Protein AF-A0A6G0WH65-F1 (afdb_monomer)

Mean predicted aligned error: 7.57 Å

Radius of gyration: 19.11 Å; Cα contacts (8 Å, |Δi|>4): 27; chains: 1; bounding box: 44×29×53 Å

pLDDT: mean 88.04, std 12.93, range [41.66, 98.25]

Organism: Aphis craccivora (NCBI:txid307492)

Solvent-accessible surface area (backbone atoms only — not comparable to full-atom values): 5917 Å² total; per-residue (Å²): 138,77,88,82,67,78,79,73,54,70,67,61,49,51,40,55,48,53,51,45,53,54,46,67,74,40,42,84,74,42,61,80,50,84,64,40,67,59,56,51,47,65,68,49,68,75,61,77,77,88,64,98,50,88,83,57,60,59,69,58,53,53,56,48,50,52,54,50,52,53,52,52,52,51,53,50,51,52,50,54,52,51,54,52,52,54,56,51,49,55,51,58,54,61,76,74,108

Secondary structure (DSSP, 8-state):
--TT-PPPPHHHHHHHHHHHHHHHHHHHHHSSSTTHHHHHHHHHTTS----SSTT--HHHHHHHHHHHHHHHHHHHHHHHHHHHHHHHHHHHHHTT-

Foldseek 3Di:
DPVPDDDDDPLVVVLLVVLVVLCVVCVVPLVPDPPSLVVSCVVSVPRDGDDPDPPPPPVVVSSVSSVVVVVVVVVVVVVVVVVVVVVVVVVVVVVVD

Sequence (97 aa):
MFSSLMTPDCNFYQYIFELDIIFTNQFPTLAPPPKVGQKFKILMLNVYFEHPCEQFPHDYLLNLYIRFRIYITLTRTNRNLQIRRMKNRKLQILCNL

Structure (mmCIF, N/CA/C/O backbone):
data_AF-A0A6G0WH65-F1
#
_entry.id   AF-A0A6G0WH65-F1
#
loop_
_atom_site.group_PDB
_atom_site.id
_atom_site.type_symbol
_atom_site.label_atom_id
_atom_site.label_alt_id
_atom_site.label_comp_id
_atom_site.label_asym_id
_atom_site.label_entity_id
_atom_site.label_seq_id
_atom_site.pdbx_PDB_ins_code
_atom_site.Cartn_x
_atom_site.Cartn_y
_atom_site.Cartn_z
_atom_site.occupancy
_atom_site.B_iso_or_equiv
_atom_site.auth_seq_id
_atom_site.auth_comp_id
_atom_site.auth_asym_id
_atom_site.auth_atom_id
_atom_site.pdbx_PDB_model_num
ATOM 1 N N . MET A 1 1 ? 21.775 18.289 12.373 1.00 41.66 1 MET A N 1
ATOM 2 C CA . MET A 1 1 ? 22.567 17.624 11.318 1.00 41.66 1 MET A CA 1
ATOM 3 C C . MET A 1 1 ? 21.704 16.502 10.748 1.00 41.66 1 MET A C 1
ATOM 5 O O . MET A 1 1 ? 21.467 15.536 11.455 1.00 41.66 1 MET A O 1
ATOM 9 N N . PHE A 1 2 ? 21.148 16.665 9.543 1.00 59.66 2 PHE A N 1
ATOM 10 C CA . PHE A 1 2 ? 20.328 15.651 8.849 1.00 59.66 2 PHE A CA 1
ATOM 11 C C . PHE A 1 2 ? 21.077 15.075 7.631 1.00 59.66 2 PHE A C 1
ATOM 13 O O . PHE A 1 2 ? 20.472 14.721 6.630 1.00 59.66 2 PHE A O 1
ATOM 20 N N . SER A 1 3 ? 22.410 15.028 7.683 1.00 59.62 3 SER A N 1
ATOM 21 C CA . SER A 1 3 ? 23.263 14.710 6.529 1.00 59.62 3 SER A CA 1
ATOM 22 C C . SER A 1 3 ? 23.421 13.212 6.240 1.00 59.62 3 SER A C 1
ATOM 24 O O . SER A 1 3 ? 24.156 12.860 5.327 1.00 59.62 3 SER A O 1
ATOM 26 N N . SER A 1 4 ? 22.767 12.326 7.000 1.00 74.06 4 SER A N 1
ATOM 27 C CA . SER A 1 4 ? 22.802 10.871 6.771 1.00 74.06 4 SER A CA 1
ATOM 28 C C . SER A 1 4 ? 21.553 10.318 6.077 1.00 74.06 4 SER A C 1
ATOM 30 O O . SER A 1 4 ? 21.499 9.126 5.781 1.00 74.06 4 SER A O 1
ATOM 32 N N . LEU A 1 5 ? 20.539 11.153 5.830 1.00 76.75 5 LEU A N 1
ATOM 33 C CA . LEU A 1 5 ? 19.338 10.741 5.110 1.00 76.75 5 LEU A CA 1
ATOM 34 C C . LEU A 1 5 ? 19.608 10.826 3.611 1.00 76.75 5 LEU A C 1
ATOM 36 O O . LEU A 1 5 ? 19.782 11.911 3.063 1.00 76.75 5 LEU A O 1
ATOM 40 N N . MET A 1 6 ? 19.646 9.666 2.963 1.00 79.31 6 MET A N 1
ATOM 41 C CA . MET A 1 6 ? 19.720 9.584 1.511 1.00 79.31 6 MET A CA 1
ATOM 42 C C . MET A 1 6 ? 18.365 9.962 0.921 1.00 79.31 6 MET A C 1
ATOM 44 O O . MET A 1 6 ? 17.343 9.355 1.254 1.00 79.31 6 MET A O 1
ATOM 48 N N . THR A 1 7 ? 18.360 10.964 0.048 1.00 81.38 7 THR A N 1
ATOM 49 C CA . THR A 1 7 ? 17.197 11.264 -0.784 1.00 81.38 7 THR A CA 1
ATOM 50 C C . THR A 1 7 ? 17.049 10.136 -1.806 1.00 81.38 7 THR A C 1
ATOM 52 O O . THR A 1 7 ? 18.030 9.825 -2.485 1.00 81.38 7 THR A O 1
ATOM 55 N N . PRO A 1 8 ? 15.873 9.495 -1.910 1.00 84.25 8 PRO A N 1
ATOM 56 C CA . PRO A 1 8 ? 15.649 8.486 -2.937 1.00 84.25 8 PRO A CA 1
ATOM 57 C C . PRO A 1 8 ? 15.744 9.100 -4.337 1.00 84.25 8 PRO A C 1
ATOM 59 O O . PRO A 1 8 ? 15.627 10.316 -4.504 1.00 84.25 8 PRO A O 1
ATOM 62 N N . ASP A 1 9 ? 15.925 8.253 -5.348 1.00 88.69 9 ASP A N 1
ATOM 63 C CA . ASP A 1 9 ? 15.881 8.708 -6.731 1.00 88.69 9 ASP A CA 1
ATOM 64 C C . ASP A 1 9 ? 14.476 9.228 -7.102 1.00 88.69 9 ASP A C 1
ATOM 66 O O . ASP A 1 9 ? 13.468 8.888 -6.471 1.00 88.69 9 ASP A O 1
ATOM 70 N N . CYS A 1 10 ? 14.414 10.072 -8.134 1.00 90.12 10 CYS A N 1
ATOM 71 C CA . CYS A 1 10 ? 13.177 10.724 -8.558 1.00 90.12 10 CYS A CA 1
ATOM 72 C C . CYS A 1 10 ? 12.092 9.722 -8.993 1.00 90.12 10 CYS A C 1
ATOM 74 O O . CYS A 1 10 ? 10.923 9.911 -8.661 1.00 90.12 10 CYS A O 1
ATOM 76 N N . ASN A 1 11 ? 12.465 8.632 -9.671 1.00 92.06 11 ASN A N 1
ATOM 77 C CA . ASN A 1 11 ? 11.519 7.623 -10.149 1.00 92.06 11 ASN A CA 1
ATOM 78 C C . ASN A 1 11 ? 10.932 6.837 -8.977 1.00 92.06 11 ASN A C 1
ATOM 80 O O . ASN A 1 11 ? 9.718 6.640 -8.919 1.00 92.06 11 ASN A O 1
ATOM 84 N N . PHE A 1 12 ? 11.758 6.433 -8.006 1.00 93.50 12 PHE A N 1
ATOM 85 C CA . PHE A 1 12 ? 11.248 5.782 -6.799 1.00 93.50 12 PHE A CA 1
ATOM 86 C C . PHE A 1 12 ? 10.365 6.721 -5.977 1.00 93.50 12 PHE A C 1
ATOM 88 O O . PHE A 1 12 ? 9.317 6.307 -5.481 1.00 93.50 12 PHE A O 1
ATOM 95 N N . TYR A 1 13 ? 10.750 7.993 -5.843 1.00 93.69 13 TYR A N 1
ATOM 96 C CA . TYR A 1 13 ? 9.911 8.986 -5.177 1.00 93.69 13 TYR A CA 1
ATOM 97 C C . TYR A 1 13 ? 8.542 9.110 -5.859 1.00 93.69 13 TYR A C 1
ATOM 99 O O . TYR A 1 13 ? 7.517 9.023 -5.179 1.00 93.69 13 TYR A O 1
ATOM 107 N N . GLN A 1 14 ? 8.524 9.254 -7.187 1.00 95.50 14 GLN A N 1
ATOM 108 C CA . GLN A 1 14 ? 7.299 9.353 -7.978 1.00 95.50 14 GLN A CA 1
ATOM 109 C C . GLN A 1 14 ? 6.422 8.106 -7.810 1.00 95.50 14 GLN A C 1
ATOM 111 O O . GLN A 1 14 ? 5.225 8.229 -7.555 1.00 95.50 14 GLN A O 1
ATOM 116 N N . TYR A 1 15 ? 7.019 6.912 -7.842 1.00 96.56 15 TYR A N 1
ATOM 117 C CA . TYR A 1 15 ? 6.311 5.660 -7.579 1.00 96.56 15 TYR A CA 1
ATOM 118 C C . TYR A 1 15 ? 5.622 5.665 -6.207 1.00 96.56 15 TYR A C 1
ATOM 120 O O . TYR A 1 15 ? 4.418 5.427 -6.101 1.00 96.56 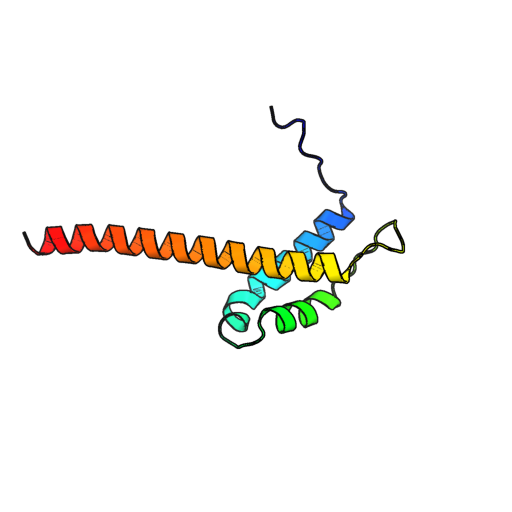15 TYR A O 1
ATOM 128 N N . ILE A 1 16 ? 6.358 5.991 -5.138 1.00 97.00 16 ILE A N 1
ATOM 129 C CA . ILE A 1 16 ? 5.799 6.054 -3.779 1.00 97.00 16 ILE A CA 1
ATOM 130 C C . ILE A 1 16 ? 4.701 7.121 -3.668 1.00 97.00 16 ILE A C 1
ATOM 132 O O . ILE A 1 16 ? 3.716 6.911 -2.952 1.00 97.00 16 ILE A O 1
ATOM 136 N N . PHE A 1 17 ? 4.854 8.248 -4.362 1.00 96.88 17 PHE A N 1
ATOM 137 C CA . PHE A 1 17 ? 3.872 9.326 -4.393 1.00 96.88 17 PHE A CA 1
ATOM 138 C C . PHE A 1 17 ? 2.555 8.887 -5.051 1.00 96.88 17 PHE A C 1
ATOM 140 O O . PHE A 1 17 ? 1.483 9.116 -4.489 1.00 96.88 17 PHE A O 1
ATOM 147 N N . GLU A 1 18 ? 2.610 8.178 -6.178 1.00 98.00 18 GLU A N 1
ATOM 148 C CA . GLU A 1 18 ? 1.419 7.640 -6.847 1.00 98.00 18 GLU A CA 1
ATOM 149 C C . GLU A 1 18 ? 0.702 6.585 -6.000 1.00 98.00 18 GLU A C 1
ATOM 151 O O . GLU A 1 18 ? -0.526 6.626 -5.849 1.00 98.00 18 GLU A O 1
ATOM 156 N N . LEU A 1 19 ? 1.461 5.695 -5.349 1.00 98.25 19 LEU A N 1
ATOM 157 C CA . LEU A 1 19 ? 0.899 4.777 -4.359 1.00 98.25 19 LEU A CA 1
ATOM 158 C C . LEU A 1 19 ? 0.185 5.533 -3.225 1.00 98.25 19 LEU A C 1
ATOM 160 O O . LEU A 1 19 ? -0.863 5.091 -2.748 1.00 98.25 19 LEU A O 1
ATOM 164 N N . ASP A 1 20 ? 0.718 6.680 -2.795 1.00 97.94 20 ASP A N 1
ATOM 165 C CA . ASP A 1 20 ? 0.125 7.490 -1.726 1.00 97.94 20 ASP A CA 1
ATOM 166 C C . ASP A 1 20 ? -1.185 8.155 -2.138 1.00 97.94 20 ASP A C 1
ATOM 168 O O . ASP A 1 20 ? -2.156 8.151 -1.374 1.00 97.94 20 ASP A O 1
ATOM 172 N N . ILE A 1 21 ? -1.252 8.651 -3.372 1.00 98.00 21 ILE A N 1
ATOM 173 C CA . ILE A 1 21 ? -2.490 9.177 -3.949 1.00 98.00 21 ILE A CA 1
ATOM 174 C C . ILE A 1 21 ? -3.573 8.092 -3.938 1.00 98.00 21 ILE A C 1
ATOM 176 O O . ILE A 1 21 ? -4.676 8.324 -3.435 1.00 98.00 21 ILE A O 1
ATOM 180 N N . ILE A 1 22 ? -3.259 6.886 -4.428 1.00 98.00 22 ILE A N 1
ATOM 181 C CA . ILE A 1 22 ? -4.205 5.758 -4.436 1.00 98.00 22 ILE A CA 1
ATOM 182 C C . ILE A 1 22 ? -4.629 5.407 -3.009 1.00 98.00 22 ILE A C 1
ATOM 184 O O . ILE A 1 22 ? -5.823 5.261 -2.736 1.00 98.00 22 ILE A O 1
ATOM 188 N N . PHE A 1 23 ? -3.668 5.284 -2.090 1.00 98.00 23 PHE A N 1
ATOM 189 C CA . PHE A 1 23 ? -3.952 4.945 -0.702 1.00 98.00 23 PHE A CA 1
ATOM 190 C C . PHE A 1 23 ? -4.899 5.965 -0.068 1.00 98.00 23 PHE A C 1
ATOM 192 O O . PHE A 1 23 ? -5.948 5.595 0.454 1.00 98.00 23 PHE A O 1
ATOM 199 N N . THR A 1 24 ? -4.549 7.246 -0.139 1.00 97.12 24 THR A N 1
ATOM 200 C CA . THR A 1 24 ? -5.277 8.336 0.516 1.00 97.12 24 THR A CA 1
ATOM 201 C C . THR A 1 24 ? -6.702 8.462 -0.014 1.00 97.12 24 THR A C 1
ATOM 203 O O . THR A 1 24 ? -7.639 8.572 0.779 1.00 97.12 24 THR A O 1
ATOM 206 N N . ASN A 1 25 ? -6.884 8.357 -1.331 1.00 97.50 25 ASN A N 1
ATOM 207 C CA . ASN A 1 25 ? -8.198 8.481 -1.959 1.00 97.50 25 ASN A CA 1
ATOM 208 C C . ASN A 1 25 ? -9.115 7.287 -1.661 1.00 97.50 25 ASN A C 1
ATOM 210 O O . ASN A 1 25 ? -10.327 7.453 -1.549 1.00 97.50 25 ASN A O 1
ATOM 214 N N . GLN A 1 26 ? -8.556 6.081 -1.529 1.00 96.75 26 GLN A N 1
ATOM 215 C CA . GLN A 1 26 ? -9.347 4.851 -1.425 1.00 96.75 26 GLN A CA 1
ATOM 216 C C . GLN A 1 26 ? -9.485 4.323 0.009 1.00 96.75 26 GLN A C 1
ATOM 218 O O . GLN A 1 26 ? -10.382 3.524 0.284 1.00 96.75 26 GLN A O 1
ATOM 223 N N . PHE A 1 27 ? -8.638 4.755 0.951 1.00 95.38 27 PHE A N 1
ATOM 224 C CA . PHE A 1 27 ? -8.631 4.231 2.321 1.00 95.38 27 PHE A CA 1
ATOM 225 C C . PHE A 1 27 ? -9.971 4.336 3.057 1.00 95.38 27 PHE A C 1
ATOM 227 O O . PHE A 1 27 ? -10.371 3.324 3.633 1.00 95.38 27 PHE A O 1
ATOM 234 N N . PRO A 1 28 ? -10.715 5.460 3.024 1.00 93.75 28 PRO A N 1
ATOM 235 C CA . PRO A 1 28 ? -12.012 5.539 3.702 1.00 93.75 28 PRO A CA 1
ATOM 236 C C . PRO A 1 28 ? -13.007 4.470 3.227 1.00 93.75 28 PRO A C 1
ATOM 238 O O . PRO A 1 28 ? -13.753 3.916 4.030 1.00 93.75 28 PRO A O 1
ATOM 241 N N . THR A 1 29 ? -12.970 4.139 1.935 1.00 94.44 29 THR A N 1
ATOM 242 C CA . THR A 1 29 ? -13.876 3.177 1.294 1.00 94.44 29 THR A CA 1
ATOM 243 C C . THR A 1 29 ? -13.408 1.732 1.469 1.00 94.44 29 THR A C 1
ATOM 245 O O . THR A 1 29 ? -14.218 0.823 1.653 1.00 94.44 29 THR A O 1
ATOM 248 N N . LEU A 1 30 ? -12.095 1.493 1.416 1.00 93.31 30 LEU A N 1
ATOM 249 C CA . LEU A 1 30 ? -11.514 0.148 1.441 1.00 93.31 30 LEU A CA 1
ATOM 250 C C . LEU A 1 30 ? -11.164 -0.361 2.838 1.00 93.31 30 LEU A C 1
ATOM 252 O O . LEU A 1 30 ? -10.980 -1.568 2.992 1.00 93.31 30 LEU A O 1
ATOM 256 N N . ALA A 1 31 ? -11.067 0.515 3.839 1.00 90.19 31 ALA A N 1
ATOM 257 C CA . ALA A 1 31 ? -10.723 0.123 5.202 1.00 90.19 31 ALA A CA 1
ATOM 258 C C . ALA A 1 31 ? -11.797 -0.726 5.913 1.00 90.19 31 ALA A C 1
ATOM 260 O O . ALA A 1 31 ? -11.399 -1.669 6.598 1.00 90.19 31 ALA A O 1
ATOM 261 N N . PRO A 1 32 ? -13.117 -0.455 5.787 1.00 90.12 32 PRO A N 1
ATOM 262 C CA . PRO A 1 32 ? -14.130 -1.252 6.488 1.00 90.12 32 PRO A CA 1
ATOM 263 C C . PRO A 1 32 ? -14.242 -2.717 6.014 1.00 90.12 32 PRO A C 1
ATOM 265 O O . PRO A 1 32 ? -14.372 -3.602 6.861 1.00 90.12 32 PRO A O 1
ATOM 268 N N . PRO A 1 33 ? -14.204 -3.025 4.700 1.00 88.75 33 PRO A N 1
ATOM 269 C CA . PRO A 1 33 ? -14.309 -4.403 4.228 1.00 88.75 33 PRO A CA 1
ATOM 270 C C . PRO A 1 33 ? -13.102 -5.291 4.587 1.00 88.75 33 PRO A C 1
ATOM 272 O O . PRO A 1 33 ? -11.968 -4.813 4.669 1.00 88.75 33 PRO A O 1
ATOM 275 N N . PRO A 1 34 ? -13.290 -6.623 4.674 1.00 92.38 34 PRO A N 1
ATOM 276 C CA . PRO A 1 34 ? -12.181 -7.553 4.851 1.00 92.38 34 PRO A CA 1
ATOM 277 C C . PRO A 1 34 ? -11.234 -7.545 3.641 1.00 92.38 34 PRO A C 1
ATOM 279 O O . PRO A 1 34 ? -11.590 -7.128 2.534 1.00 92.38 34 PRO A O 1
ATOM 282 N N . LYS A 1 35 ? -10.023 -8.080 3.854 1.00 94.56 35 LYS A N 1
ATOM 283 C CA . LYS A 1 35 ? -8.969 -8.218 2.830 1.00 94.56 35 LYS A CA 1
ATOM 284 C C . LYS A 1 35 ? -8.483 -6.877 2.252 1.00 94.56 35 LYS A C 1
ATOM 286 O O . LYS A 1 35 ? -8.024 -6.827 1.114 1.00 94.56 35 LYS A O 1
ATOM 291 N N . VAL A 1 36 ? -8.517 -5.806 3.050 1.00 94.56 36 VAL A N 1
ATOM 292 C CA . VAL A 1 36 ? -8.073 -4.450 2.667 1.00 94.56 36 VAL A CA 1
ATOM 293 C C . VAL A 1 36 ? -6.704 -4.427 1.972 1.00 94.56 36 VAL A C 1
ATOM 295 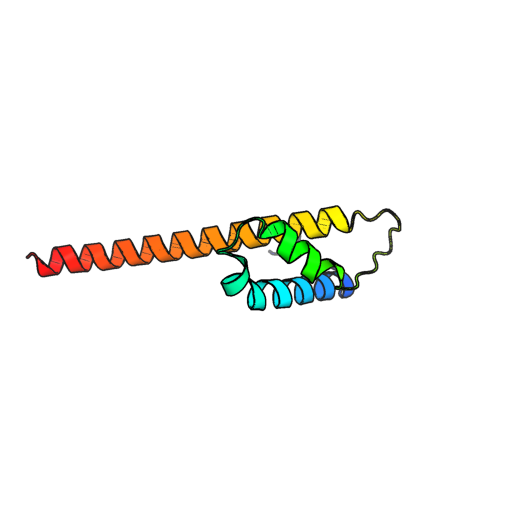O O . VAL A 1 36 ? -6.556 -3.793 0.932 1.00 94.56 36 VAL A O 1
ATOM 298 N N . GLY A 1 37 ? -5.723 -5.188 2.469 1.00 95.44 37 GLY A N 1
ATOM 299 C CA . GLY A 1 37 ? -4.390 -5.244 1.861 1.00 95.44 37 GLY A CA 1
ATOM 300 C C . GLY A 1 37 ? -4.387 -5.825 0.443 1.00 95.44 37 GLY A C 1
ATOM 301 O O . GLY A 1 37 ? -3.692 -5.308 -0.424 1.00 95.44 37 GLY A O 1
ATOM 302 N N . GLN A 1 38 ? -5.205 -6.849 0.178 1.00 96.44 38 GLN A N 1
ATOM 303 C CA . GLN A 1 38 ? -5.338 -7.432 -1.164 1.00 96.44 38 GLN A CA 1
ATOM 304 C C . GLN A 1 38 ? -6.031 -6.463 -2.123 1.00 96.44 38 GLN A C 1
ATOM 306 O O . GLN A 1 38 ? -5.610 -6.334 -3.267 1.00 96.44 38 GLN A O 1
ATOM 311 N N . LYS A 1 39 ? -7.054 -5.739 -1.650 1.00 96.12 39 LYS A N 1
ATOM 312 C CA . LYS A 1 39 ? -7.748 -4.726 -2.459 1.00 96.12 39 LYS A CA 1
ATOM 313 C C . LYS A 1 39 ? -6.808 -3.594 -2.870 1.00 96.12 39 LYS A C 1
ATOM 315 O O . LYS A 1 39 ? -6.785 -3.224 -4.037 1.00 96.12 39 LYS A O 1
ATOM 320 N N . PHE A 1 40 ? -5.993 -3.099 -1.938 1.00 97.06 40 PHE A N 1
ATOM 321 C CA . PHE A 1 40 ? -4.967 -2.109 -2.263 1.00 97.06 40 PHE A CA 1
ATOM 322 C C . PHE A 1 40 ? -3.925 -2.645 -3.230 1.00 97.06 40 PHE A C 1
ATOM 324 O O . PHE A 1 40 ? -3.591 -1.955 -4.185 1.00 97.06 40 PHE A O 1
ATOM 331 N N . LYS A 1 41 ? -3.461 -3.881 -3.022 1.00 97.00 41 LYS A N 1
ATOM 332 C CA . LYS A 1 41 ? -2.504 -4.515 -3.925 1.00 97.00 41 LYS A CA 1
ATOM 333 C C . LYS A 1 41 ? -3.028 -4.526 -5.359 1.00 97.00 41 LYS A C 1
ATOM 335 O O . LYS A 1 41 ? -2.333 -4.054 -6.242 1.00 97.00 41 LYS A O 1
ATOM 340 N N . ILE A 1 42 ? -4.268 -4.969 -5.573 1.00 96.12 42 ILE A N 1
ATOM 341 C CA . ILE A 1 42 ? -4.895 -5.000 -6.905 1.00 96.12 42 ILE A CA 1
ATOM 342 C C . ILE A 1 42 ? -4.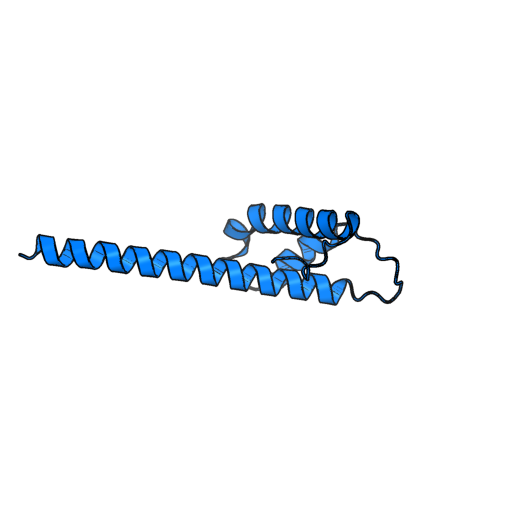922 -3.611 -7.556 1.00 96.12 42 ILE A C 1
ATOM 344 O O . ILE A 1 42 ? -4.593 -3.488 -8.729 1.00 96.12 42 ILE A O 1
ATOM 348 N N . LEU A 1 43 ? -5.278 -2.565 -6.806 1.00 95.69 43 LEU A N 1
ATOM 349 C CA . LEU A 1 43 ? -5.318 -1.199 -7.339 1.00 95.69 43 LEU A CA 1
ATOM 350 C C . LEU A 1 43 ? -3.929 -0.649 -7.674 1.00 95.69 43 LEU A C 1
ATOM 352 O O . LEU A 1 43 ? -3.772 0.086 -8.643 1.00 95.69 43 LEU A O 1
ATOM 356 N N . MET A 1 44 ? -2.936 -0.993 -6.859 1.00 97.31 44 MET A N 1
ATOM 357 C CA . MET A 1 44 ? -1.582 -0.457 -6.949 1.00 97.31 44 MET A CA 1
ATOM 358 C C . MET A 1 44 ? -0.677 -1.226 -7.917 1.00 97.31 44 MET A C 1
ATO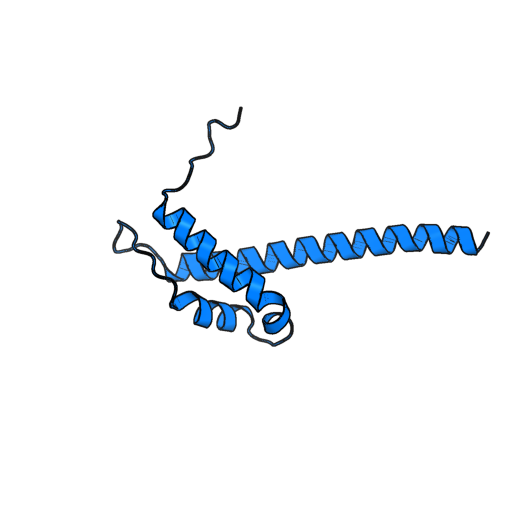M 360 O O . MET A 1 44 ? 0.347 -0.689 -8.319 1.00 97.31 44 MET A O 1
ATOM 364 N N . LEU A 1 45 ? -1.050 -2.443 -8.332 1.00 95.19 45 LEU A N 1
ATOM 365 C CA . LEU A 1 45 ? -0.312 -3.217 -9.341 1.00 95.19 45 LEU A CA 1
ATOM 366 C C . LEU A 1 45 ? -0.197 -2.495 -10.693 1.00 95.19 45 LEU A C 1
ATOM 368 O O . LEU A 1 45 ? 0.709 -2.798 -11.460 1.00 95.19 45 LEU A O 1
ATOM 372 N N . ASN A 1 46 ? -1.094 -1.548 -10.977 1.00 91.12 46 ASN A N 1
ATOM 373 C CA . ASN A 1 46 ? -1.087 -0.775 -12.220 1.00 91.12 46 ASN A CA 1
ATOM 374 C C . ASN A 1 46 ? -0.132 0.429 -12.189 1.00 91.12 46 ASN A C 1
ATOM 376 O O . ASN A 1 46 ? 0.013 1.108 -13.202 1.00 91.12 46 ASN A O 1
ATOM 380 N N . VAL A 1 47 ? 0.484 0.728 -11.041 1.00 95.81 47 VAL A N 1
ATOM 381 C CA . VAL A 1 47 ? 1.450 1.823 -10.929 1.00 95.81 47 VAL A CA 1
ATOM 382 C C . VAL A 1 47 ? 2.783 1.351 -11.498 1.00 95.81 47 VAL A C 1
ATOM 384 O O . VAL A 1 47 ? 3.395 0.419 -10.973 1.00 95.81 47 VAL A O 1
ATOM 387 N N . TYR A 1 48 ? 3.219 1.988 -12.583 1.00 92.31 48 TYR A N 1
ATOM 388 C CA . TYR A 1 48 ? 4.469 1.642 -13.248 1.00 92.31 48 TYR A CA 1
ATOM 389 C C . TYR A 1 48 ? 5.670 2.057 -12.397 1.00 92.31 48 TYR A C 1
ATOM 391 O O . TYR A 1 48 ? 5.758 3.192 -11.930 1.00 92.31 48 TYR A O 1
ATOM 399 N N . PHE A 1 49 ? 6.617 1.138 -12.226 1.00 93.31 49 PHE A N 1
ATOM 400 C CA . PHE A 1 49 ? 7.913 1.432 -11.636 1.00 93.31 49 PHE A CA 1
ATOM 401 C C . PHE A 1 49 ? 8.968 0.503 -12.205 1.00 93.31 49 PHE A C 1
ATOM 403 O O . PHE A 1 49 ? 8.860 -0.717 -12.092 1.00 93.31 49 PHE A O 1
ATOM 410 N N . GLU A 1 50 ? 10.001 1.104 -12.777 1.00 91.00 50 GLU A N 1
ATOM 411 C CA . GLU A 1 50 ? 11.147 0.409 -13.338 1.00 91.00 50 GLU A CA 1
ATOM 412 C C . GLU A 1 50 ? 12.359 0.662 -12.450 1.00 91.00 50 GLU A C 1
ATOM 414 O O . GLU A 1 50 ? 12.736 1.809 -12.195 1.00 91.00 50 GLU A O 1
ATOM 419 N N . HIS A 1 51 ? 12.952 -0.418 -11.949 1.00 90.56 51 HIS A N 1
ATOM 420 C CA . HIS A 1 51 ? 14.146 -0.358 -11.122 1.00 90.56 51 HIS A CA 1
ATOM 421 C C . HIS A 1 51 ? 15.350 -0.855 -11.939 1.00 90.56 51 HIS A C 1
ATOM 423 O O . HIS A 1 51 ? 15.227 -1.864 -12.630 1.00 90.56 51 HIS A O 1
ATOM 429 N N . PRO A 1 52 ? 16.540 -0.230 -11.832 1.00 90.00 52 PRO A N 1
ATOM 430 C CA . PRO A 1 52 ? 17.726 -0.632 -12.604 1.00 90.00 52 PRO A CA 1
ATOM 431 C C . PRO A 1 52 ? 18.237 -2.051 -12.291 1.00 90.00 52 PRO A C 1
ATOM 433 O O . PRO A 1 52 ? 19.070 -2.588 -13.011 1.00 90.00 52 PRO A O 1
ATOM 436 N N . CYS A 1 53 ? 17.767 -2.654 -11.199 1.00 91.81 53 CYS A N 1
ATOM 437 C CA . CYS A 1 53 ? 18.012 -4.057 -10.867 1.00 91.81 53 CYS A CA 1
ATOM 438 C C . CYS A 1 53 ? 16.833 -4.912 -11.338 1.00 91.81 53 CYS A C 1
ATOM 440 O O . CYS A 1 53 ? 15.738 -4.783 -10.797 1.00 91.81 53 CYS A O 1
ATOM 442 N N . GLU A 1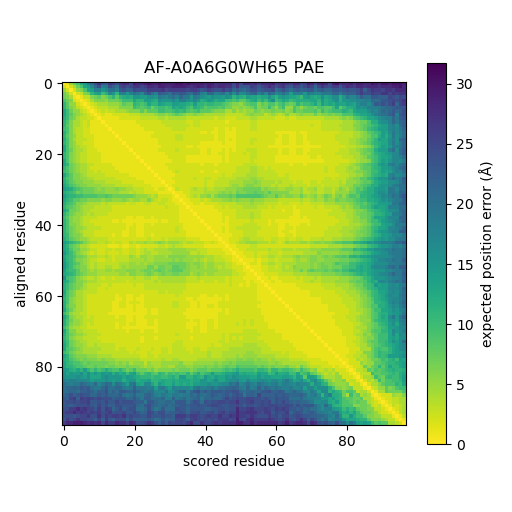 54 ? 17.084 -5.828 -12.271 1.00 91.19 54 GLU A N 1
ATOM 443 C CA . GLU A 1 54 ? 16.075 -6.740 -12.834 1.00 91.19 54 GLU A CA 1
ATOM 444 C C . GLU A 1 54 ? 15.443 -7.667 -11.786 1.00 91.19 54 GLU A C 1
ATOM 446 O O . GLU A 1 54 ? 14.283 -8.052 -11.889 1.00 91.19 54 GLU A O 1
ATOM 451 N N . GLN A 1 55 ? 16.203 -8.015 -10.744 1.00 93.38 55 GLN A N 1
ATOM 452 C CA . GLN A 1 55 ? 15.747 -8.871 -9.645 1.00 93.38 55 GLN A CA 1
ATOM 453 C C . GLN A 1 55 ? 15.140 -8.069 -8.489 1.00 93.38 55 GLN A C 1
ATOM 455 O O . GLN A 1 55 ? 14.979 -8.588 -7.380 1.00 93.38 55 GLN A O 1
ATOM 460 N N . PHE A 1 56 ? 14.830 -6.790 -8.707 1.00 92.12 56 PHE A N 1
ATOM 461 C CA . PHE A 1 56 ? 14.250 -5.963 -7.666 1.00 92.12 56 PHE A CA 1
ATOM 462 C C . PHE A 1 56 ? 12.893 -6.531 -7.218 1.00 92.12 56 PHE A C 1
ATOM 464 O O . PHE A 1 56 ? 12.020 -6.808 -8.044 1.00 92.12 56 PHE A O 1
ATOM 471 N N . PRO A 1 57 ? 12.664 -6.714 -5.906 1.00 94.62 57 PRO A N 1
ATOM 472 C CA . PRO A 1 57 ? 11.479 -7.406 -5.425 1.00 94.62 57 PRO A CA 1
ATOM 473 C C . PRO A 1 57 ? 10.277 -6.448 -5.352 1.00 94.62 57 PRO A C 1
ATOM 475 O O . PRO A 1 57 ? 9.827 -6.066 -4.268 1.00 94.62 57 PRO A O 1
ATOM 478 N N . HIS A 1 58 ? 9.728 -6.077 -6.512 1.00 93.81 58 HIS A N 1
ATOM 479 C CA . HIS A 1 58 ? 8.595 -5.149 -6.640 1.00 93.81 58 HIS A CA 1
ATOM 480 C C . HIS A 1 58 ? 7.394 -5.563 -5.781 1.00 93.81 58 HIS A C 1
ATOM 482 O O . HIS A 1 58 ? 6.833 -4.743 -5.050 1.00 93.81 58 HIS A O 1
ATOM 488 N N . ASP A 1 59 ? 7.037 -6.851 -5.800 1.00 94.62 59 ASP A N 1
ATOM 489 C CA . ASP A 1 59 ? 5.904 -7.354 -5.020 1.00 94.62 59 ASP A CA 1
ATOM 490 C C . ASP A 1 59 ? 6.140 -7.210 -3.511 1.00 94.62 59 ASP A C 1
ATOM 492 O O . ASP A 1 59 ? 5.240 -6.834 -2.756 1.00 94.62 59 ASP A O 1
ATOM 496 N N . TYR A 1 60 ? 7.372 -7.459 -3.059 1.00 96.12 60 TYR A N 1
ATOM 497 C CA . TYR A 1 60 ? 7.742 -7.276 -1.660 1.00 96.12 60 TYR A CA 1
ATOM 498 C C . TYR A 1 60 ? 7.618 -5.810 -1.248 1.00 96.12 60 TYR A C 1
ATOM 500 O O . TYR A 1 60 ? 6.981 -5.523 -0.232 1.00 96.12 60 TYR A O 1
ATOM 508 N N . LEU A 1 61 ? 8.173 -4.891 -2.047 1.00 95.75 61 LEU A N 1
ATOM 509 C CA . LEU A 1 61 ? 8.085 -3.453 -1.802 1.00 95.75 61 LEU A CA 1
ATOM 510 C C . LEU A 1 61 ? 6.625 -3.002 -1.700 1.00 95.75 61 LEU A C 1
ATOM 512 O O . LEU A 1 61 ? 6.259 -2.313 -0.748 1.00 95.75 61 LEU A O 1
ATOM 516 N N . LEU A 1 62 ? 5.782 -3.424 -2.643 1.00 97.50 62 LEU A N 1
ATOM 517 C CA . LEU A 1 62 ? 4.374 -3.051 -2.659 1.00 97.50 62 LEU A CA 1
ATOM 518 C C . LEU A 1 62 ? 3.635 -3.585 -1.421 1.00 97.50 62 LEU A C 1
ATOM 520 O O . LEU A 1 62 ? 2.931 -2.844 -0.732 1.00 97.50 62 LEU A O 1
ATOM 524 N N . ASN A 1 63 ? 3.842 -4.859 -1.079 1.00 97.69 63 ASN A N 1
ATOM 525 C CA . ASN A 1 63 ? 3.248 -5.456 0.117 1.00 97.69 63 ASN A CA 1
ATOM 526 C C . ASN A 1 63 ? 3.732 -4.762 1.407 1.00 97.69 63 ASN A C 1
ATOM 528 O O . ASN A 1 63 ? 2.954 -4.597 2.352 1.00 97.69 63 ASN A O 1
ATOM 532 N N . LEU A 1 64 ? 5.010 -4.374 1.470 1.00 97.94 64 LEU A N 1
ATOM 533 C CA . LEU A 1 64 ? 5.591 -3.642 2.594 1.00 97.94 64 LEU A CA 1
ATOM 534 C C . LEU A 1 64 ? 4.954 -2.258 2.730 1.00 97.94 64 LEU A C 1
ATOM 536 O O . LEU A 1 64 ? 4.490 -1.909 3.818 1.00 97.94 64 LEU A O 1
ATOM 540 N N . TYR A 1 65 ? 4.872 -1.511 1.628 1.00 98.00 65 TYR A N 1
ATOM 541 C CA . TYR A 1 65 ? 4.238 -0.199 1.572 1.00 98.00 65 TYR A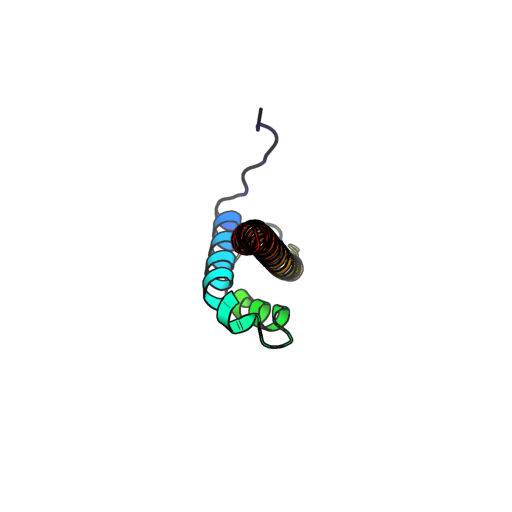 CA 1
ATOM 542 C C . TYR A 1 65 ? 2.803 -0.256 2.108 1.00 98.00 65 TYR A C 1
ATOM 544 O O . TYR A 1 65 ? 2.461 0.470 3.041 1.00 98.00 65 TYR A O 1
ATOM 552 N N . ILE A 1 66 ? 1.982 -1.178 1.595 1.00 98.00 66 ILE A N 1
ATOM 553 C CA . ILE A 1 66 ? 0.575 -1.317 1.997 1.00 98.00 66 ILE A CA 1
ATOM 554 C C . ILE A 1 66 ? 0.457 -1.565 3.506 1.00 98.00 66 ILE A C 1
ATOM 556 O O . ILE A 1 66 ? -0.301 -0.875 4.193 1.00 98.00 66 ILE A O 1
ATOM 560 N N . ARG A 1 67 ? 1.225 -2.520 4.049 1.00 97.69 67 ARG A N 1
ATOM 561 C CA . ARG A 1 67 ? 1.206 -2.829 5.490 1.00 97.69 67 ARG A CA 1
ATOM 562 C C . ARG A 1 67 ? 1.628 -1.627 6.325 1.00 97.69 67 ARG A C 1
ATOM 564 O O . ARG A 1 67 ? 0.956 -1.295 7.302 1.00 97.69 67 ARG A O 1
ATOM 571 N N . PHE A 1 68 ? 2.710 -0.966 5.922 1.00 98.19 68 PHE A N 1
ATOM 572 C CA . PHE A 1 68 ? 3.232 0.205 6.611 1.00 98.19 68 PHE A CA 1
ATOM 573 C C . PHE A 1 68 ? 2.208 1.344 6.636 1.00 98.19 68 PHE A C 1
ATOM 575 O O . PHE A 1 68 ? 1.922 1.901 7.696 1.00 98.19 68 PHE A O 1
ATOM 582 N N . ARG A 1 69 ? 1.586 1.652 5.494 1.00 97.69 69 ARG A N 1
ATOM 583 C CA . ARG A 1 69 ? 0.584 2.718 5.388 1.00 97.69 69 ARG A CA 1
ATOM 584 C C . ARG A 1 69 ? -0.663 2.439 6.212 1.00 97.69 69 ARG A C 1
ATOM 586 O O . ARG A 1 69 ? -1.122 3.338 6.915 1.00 97.69 69 ARG A O 1
ATOM 593 N N . ILE A 1 70 ? -1.180 1.210 6.189 1.00 96.56 70 ILE A N 1
ATOM 594 C CA . ILE A 1 70 ? -2.310 0.817 7.044 1.00 96.56 70 ILE A CA 1
ATOM 595 C C . ILE A 1 70 ? -1.942 1.012 8.519 1.00 96.56 70 ILE A C 1
ATOM 597 O O . ILE A 1 70 ? -2.680 1.671 9.253 1.00 96.56 70 ILE A O 1
ATOM 601 N N . TYR A 1 71 ? -0.785 0.499 8.945 1.00 97.12 71 TYR A N 1
ATOM 602 C CA . TYR A 1 71 ? -0.330 0.607 10.330 1.00 97.12 71 TYR A CA 1
ATOM 603 C C . TYR A 1 71 ? -0.193 2.064 10.790 1.00 97.12 71 TYR A C 1
ATOM 605 O O . TYR A 1 71 ? -0.712 2.431 11.848 1.00 97.12 71 TYR A O 1
ATOM 613 N N . ILE A 1 72 ? 0.468 2.912 9.998 1.00 97.56 72 ILE A N 1
ATOM 614 C CA . ILE A 1 72 ? 0.666 4.327 10.331 1.00 97.56 72 ILE A CA 1
ATOM 615 C C . ILE A 1 72 ? -0.671 5.065 10.404 1.00 97.56 72 ILE A C 1
ATOM 617 O O . ILE A 1 72 ? -0.897 5.815 11.357 1.00 97.56 72 ILE A O 1
ATOM 621 N N . THR A 1 73 ? -1.571 4.836 9.447 1.00 96.44 7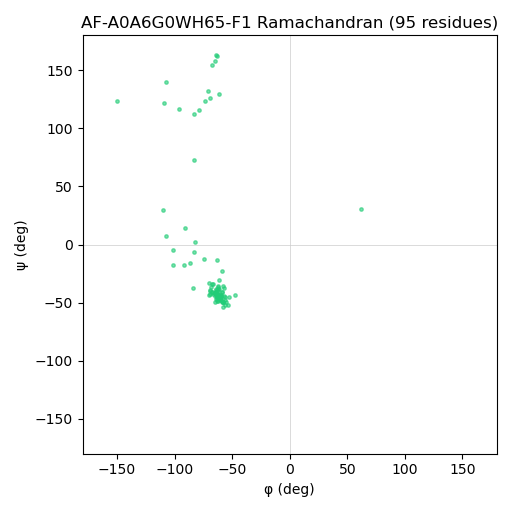3 THR A N 1
ATOM 622 C CA . THR A 1 73 ? -2.896 5.466 9.439 1.00 96.44 73 THR A CA 1
ATOM 623 C C . THR A 1 73 ? -3.704 5.060 10.665 1.00 96.44 73 THR A C 1
ATOM 625 O O . THR A 1 73 ? -4.200 5.930 11.378 1.00 96.44 73 THR A O 1
ATOM 628 N N . LEU A 1 74 ? -3.773 3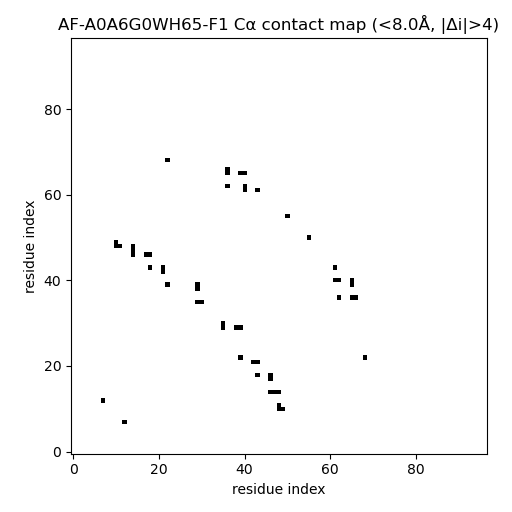.765 10.984 1.00 94.50 74 LEU A N 1
ATOM 629 C CA . LEU A 1 74 ? -4.472 3.285 12.178 1.00 94.50 74 LEU A CA 1
ATOM 630 C C . LEU A 1 74 ? -3.846 3.832 13.463 1.00 94.50 74 LEU A C 1
ATOM 632 O O . LEU A 1 74 ? -4.563 4.304 14.342 1.00 94.50 74 LEU A O 1
ATOM 636 N N . THR A 1 75 ? -2.517 3.847 13.561 1.00 96.06 75 THR A N 1
ATOM 637 C CA . THR A 1 75 ? -1.802 4.389 14.725 1.00 96.06 75 THR A CA 1
ATOM 638 C C . THR A 1 75 ? -2.123 5.869 14.936 1.00 96.06 75 THR A C 1
ATOM 640 O O . THR A 1 75 ? -2.417 6.287 16.058 1.00 96.06 75 THR A O 1
ATOM 643 N N . ARG A 1 76 ? -2.113 6.673 13.866 1.00 94.69 76 ARG A N 1
ATOM 644 C CA . ARG A 1 76 ? -2.468 8.100 13.918 1.00 94.69 76 ARG A CA 1
ATOM 645 C C . ARG A 1 76 ? -3.932 8.298 14.305 1.00 94.69 76 ARG A C 1
ATOM 647 O O . ARG A 1 76 ? -4.219 9.080 15.210 1.00 94.69 76 ARG A O 1
ATOM 654 N N . THR A 1 77 ? -4.844 7.560 13.678 1.00 92.25 77 THR A N 1
ATOM 655 C CA . THR A 1 77 ? -6.281 7.621 13.975 1.00 92.25 77 THR A CA 1
ATOM 656 C C . THR A 1 77 ? -6.563 7.254 15.430 1.00 92.25 77 THR A C 1
ATOM 658 O O . THR A 1 77 ? -7.234 8.008 16.132 1.00 92.25 77 THR A O 1
ATOM 661 N N . ASN A 1 78 ? -5.977 6.166 15.930 1.00 91.69 78 ASN A N 1
ATOM 6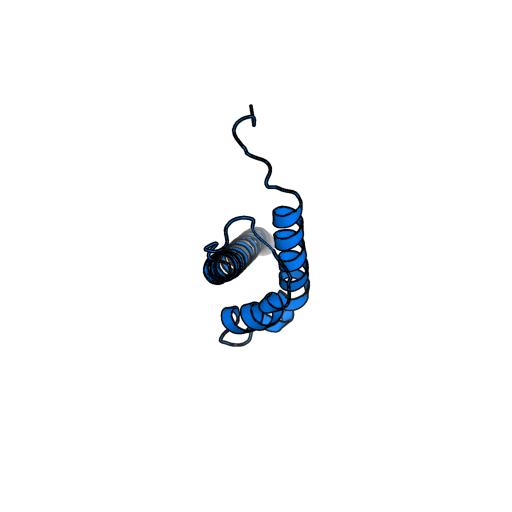62 C CA . ASN A 1 78 ? -6.145 5.723 17.314 1.00 91.69 78 ASN A CA 1
ATOM 663 C C . ASN A 1 78 ? -5.622 6.758 18.317 1.00 91.69 78 ASN A C 1
ATOM 665 O O . ASN A 1 78 ? -6.315 7.072 19.286 1.00 91.69 78 ASN A O 1
ATOM 669 N N . ARG A 1 79 ? -4.447 7.353 18.068 1.00 92.69 79 ARG A N 1
ATOM 670 C CA . ARG A 1 79 ? -3.917 8.449 18.900 1.00 92.69 79 ARG A CA 1
ATOM 671 C C . ARG A 1 79 ? -4.860 9.654 18.913 1.00 92.69 79 ARG A C 1
ATOM 673 O O . ARG A 1 79 ? -5.160 10.186 19.979 1.00 92.69 79 ARG A O 1
ATOM 680 N N . ASN A 1 80 ? -5.384 10.048 17.753 1.00 89.56 80 ASN A N 1
ATOM 681 C CA . ASN A 1 80 ? -6.325 11.164 17.647 1.00 89.56 80 ASN A CA 1
ATOM 682 C C . ASN A 1 80 ? -7.629 10.897 18.415 1.00 89.56 80 ASN A C 1
ATOM 684 O O . ASN A 1 80 ? -8.137 11.789 19.099 1.00 89.56 80 ASN A O 1
ATOM 688 N N . LEU A 1 81 ? -8.151 9.669 18.355 1.00 86.56 81 LEU A N 1
ATOM 689 C CA . LEU A 1 81 ? -9.332 9.257 19.118 1.00 86.56 81 LEU A CA 1
ATOM 690 C C . LEU A 1 81 ? -9.074 9.274 20.633 1.00 86.56 81 LEU A C 1
ATOM 692 O O . LEU A 1 81 ? -9.911 9.767 21.391 1.00 86.56 81 LEU A O 1
ATOM 696 N N . GLN A 1 82 ? -7.905 8.810 21.085 1.00 83.31 82 GLN A N 1
ATOM 697 C CA . GLN A 1 82 ? -7.517 8.856 22.501 1.00 83.31 82 GLN A CA 1
ATOM 698 C C . GLN A 1 82 ? -7.409 10.294 23.028 1.00 83.31 82 GLN A C 1
ATOM 700 O O . GLN A 1 82 ? -7.964 10.603 24.085 1.00 83.31 82 GLN A O 1
ATOM 705 N N . ILE A 1 83 ? -6.769 11.194 22.274 1.00 78.69 83 ILE A N 1
ATOM 706 C CA . ILE A 1 83 ? -6.656 12.616 22.639 1.00 78.69 83 ILE A CA 1
ATOM 707 C C . ILE A 1 83 ? -8.046 13.254 22.769 1.00 78.69 83 ILE A C 1
ATOM 709 O O . ILE A 1 83 ? -8.318 13.957 23.745 1.00 78.69 83 ILE A O 1
ATOM 713 N N . ARG A 1 84 ? -8.954 12.989 21.818 1.00 72.00 84 ARG A N 1
ATOM 714 C CA . ARG A 1 84 ? -10.341 13.486 21.876 1.00 72.00 84 ARG A CA 1
ATOM 715 C C . ARG A 1 84 ? -11.079 12.967 23.112 1.00 72.00 84 ARG A C 1
ATOM 717 O O . ARG A 1 84 ? -11.710 13.753 23.816 1.00 72.00 84 ARG A O 1
ATOM 724 N N . ARG A 1 85 ? -10.937 11.678 23.438 1.00 72.25 85 ARG A N 1
ATOM 725 C CA . ARG A 1 85 ? -11.527 11.076 24.646 1.00 72.25 85 ARG A CA 1
ATOM 726 C C . ARG A 1 85 ? -11.037 11.753 25.930 1.00 72.25 85 ARG A C 1
ATOM 728 O O . ARG A 1 85 ? -11.835 11.994 26.832 1.00 72.25 85 ARG A O 1
ATOM 735 N N . MET A 1 86 ? -9.749 12.090 26.017 1.00 68.38 86 MET A N 1
ATOM 736 C CA . MET A 1 86 ? -9.189 12.795 27.177 1.00 68.38 86 MET A CA 1
ATOM 737 C C . MET A 1 86 ? -9.713 14.229 27.322 1.00 68.38 86 MET A C 1
ATOM 739 O O . MET A 1 86 ? -10.011 14.648 28.439 1.00 68.38 86 MET A O 1
ATOM 743 N N . LYS A 1 87 ? -9.857 14.975 26.217 1.00 68.88 87 LYS A N 1
ATOM 744 C CA . LYS A 1 87 ? -10.442 16.328 26.243 1.00 68.88 87 LYS A CA 1
ATOM 745 C C . LYS A 1 87 ? -11.890 16.305 26.745 1.00 68.88 87 LYS A C 1
ATOM 747 O O . LYS A 1 87 ? -12.236 17.083 27.628 1.00 68.88 87 LYS A O 1
ATOM 752 N N . ASN A 1 88 ? -12.693 15.357 26.263 1.00 71.50 88 ASN A N 1
ATOM 753 C CA . ASN A 1 88 ? -14.091 15.224 26.680 1.00 71.50 88 ASN A CA 1
ATOM 754 C C . ASN A 1 88 ? -14.235 14.797 28.147 1.00 71.50 88 ASN A C 1
ATOM 756 O O . ASN A 1 88 ? -15.142 15.267 28.822 1.00 71.50 88 ASN A O 1
ATOM 760 N N . ARG A 1 89 ? -13.318 13.975 28.675 1.00 65.75 89 ARG A N 1
ATOM 761 C CA . ARG A 1 89 ? -13.299 13.625 30.107 1.00 65.75 89 ARG A CA 1
ATOM 762 C C . ARG A 1 89 ? -13.150 14.846 31.015 1.00 65.75 89 ARG A C 1
ATOM 764 O O . ARG A 1 89 ? -13.825 14.917 32.033 1.00 65.75 89 ARG A O 1
ATOM 771 N N . LYS A 1 90 ? -12.292 15.808 30.655 1.00 66.81 90 LYS A N 1
ATOM 772 C CA . LYS A 1 90 ? -12.140 17.049 31.435 1.00 66.81 90 LYS A CA 1
ATOM 773 C C . LYS A 1 90 ? -13.427 17.878 31.438 1.00 66.81 90 LYS A C 1
ATOM 775 O O . LYS A 1 90 ? -13.808 18.377 32.487 1.00 66.81 90 LYS A O 1
ATOM 780 N N . LEU A 1 91 ? -14.109 17.967 30.294 1.00 66.62 91 LEU A N 1
ATOM 781 C CA . LEU A 1 91 ? -15.411 18.636 30.193 1.00 66.62 91 LEU A CA 1
ATOM 782 C C . LEU A 1 91 ? -16.487 17.915 31.018 1.00 66.62 91 LEU A C 1
ATOM 784 O O . LEU A 1 91 ? -17.225 18.568 31.737 1.00 66.62 91 LEU A O 1
ATOM 788 N N . GLN A 1 92 ? -16.530 16.579 30.991 1.00 61.94 92 GLN A N 1
ATOM 789 C CA . GLN A 1 92 ? -17.464 15.796 31.813 1.00 61.94 92 GLN A CA 1
ATOM 790 C C . GLN A 1 92 ? -17.247 15.989 33.320 1.00 61.94 92 GLN A C 1
ATOM 792 O O . GLN A 1 92 ? -18.216 16.004 34.065 1.00 61.94 92 GLN A O 1
ATOM 797 N N . ILE A 1 93 ? -16.001 16.142 33.779 1.00 67.19 93 ILE A N 1
ATOM 798 C CA . ILE A 1 93 ? -15.709 16.434 35.192 1.00 67.19 93 ILE A CA 1
ATOM 799 C C . ILE A 1 93 ? -16.160 17.855 35.554 1.00 67.19 93 ILE A C 1
ATOM 801 O O . ILE A 1 93 ? -16.767 18.040 36.599 1.00 67.19 93 ILE A O 1
ATOM 805 N N . LEU A 1 94 ? -15.904 18.839 34.685 1.00 63.47 94 LEU A N 1
ATOM 806 C CA . LEU A 1 94 ? -16.311 20.232 34.904 1.00 63.47 94 LEU A CA 1
ATOM 807 C C . LEU A 1 94 ? -17.831 20.430 34.887 1.00 63.47 94 LEU A C 1
ATOM 809 O O . LEU A 1 94 ? -18.321 21.271 35.619 1.00 63.47 94 LEU A O 1
ATOM 813 N N . CYS A 1 95 ? -18.576 19.677 34.074 1.00 57.22 95 CYS A N 1
ATOM 814 C CA . CYS A 1 95 ? -20.042 19.744 34.055 1.00 57.22 95 CYS A CA 1
ATOM 815 C C . CYS A 1 95 ? -20.712 19.061 35.261 1.00 57.22 95 CYS A C 1
ATOM 817 O O . CYS A 1 95 ? -21.914 19.220 35.437 1.00 57.22 95 CYS A O 1
ATOM 819 N N . ASN A 1 96 ? -19.961 18.276 36.039 1.00 55.28 96 ASN A N 1
ATOM 820 C CA . ASN A 1 96 ? -20.450 17.566 37.225 1.00 55.28 96 ASN A CA 1
ATOM 821 C C . ASN A 1 96 ? -19.930 18.182 38.544 1.00 55.28 96 ASN A C 1
ATOM 823 O O . ASN A 1 96 ? -20.111 17.575 39.600 1.00 55.28 96 ASN A O 1
ATOM 827 N N . LEU A 1 97 ? -19.258 19.337 38.470 1.00 51.03 97 LEU A N 1
ATOM 828 C CA . LEU A 1 97 ? -18.924 20.226 39.589 1.00 51.03 97 LEU A CA 1
ATOM 829 C C . LEU A 1 97 ? -19.927 21.381 39.618 1.00 51.03 97 LEU A C 1
ATOM 831 O O . LEU A 1 97 ? -20.273 21.802 40.741 1.00 51.03 97 LEU A O 1
#